Protein AF-A0A9E3Z781-F1 (afdb_monomer)

Radius of gyration: 11.81 Å; Cα contacts (8 Å, |Δi|>4): 98; chains: 1; bounding box: 23×34×32 Å

Sequence (80 aa):
ETREAVGLHEQHLAIAREIGDRRGEGIALYNGGDKLAKLGKTEEAAGRVREALAVFRAIESPHAATAAAWLRERGVAVEG

Nearest PDB structures (foldseek):
  2n8i-assembly1_A  TM=9.199E-01  e=1.266E-02  synthetic construct
  6hc2-assembly1_C  TM=9.534E-01  e=2.773E-02  Homo sapiens
  3sf4-assembly1_A  TM=9.424E-01  e=4.339E-02  Homo sapiens
  4i1a-assembly3_A  TM=9.253E-01  e=1.406E-01  Bacillus subtilis subsp. subtilis str. 168
  4i1a-assembly3_B 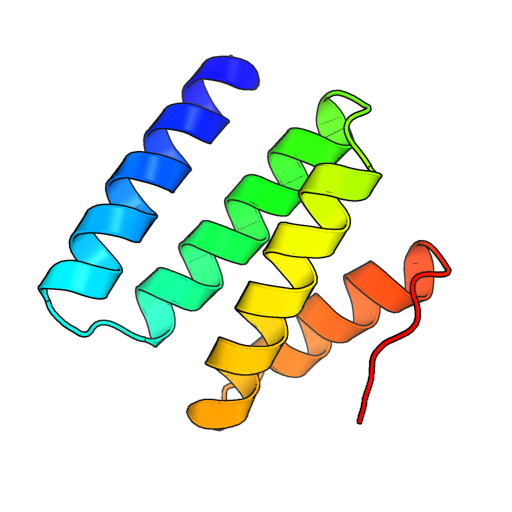 TM=9.378E-01  e=2.328E-01  Bacillus subtilis subsp. subtilis str. 168

Solvent-accessible surface area (backbone atoms only — not comparable to full-atom values): 4105 Å² total; per-residue (Å²): 110,64,72,56,51,36,55,5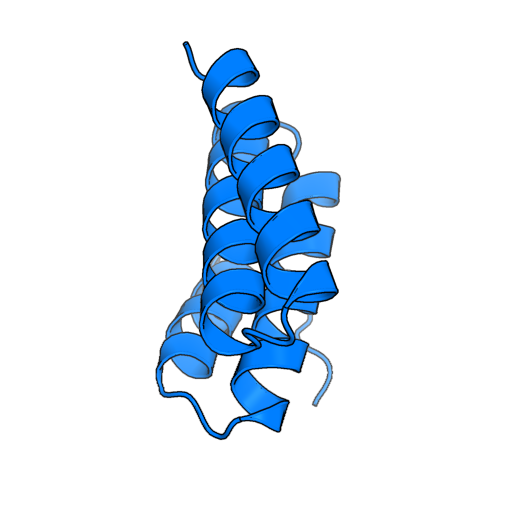2,24,49,54,47,28,52,51,18,59,75,73,63,36,56,68,51,27,20,51,20,26,36,53,29,13,56,42,31,40,77,70,70,38,48,69,65,11,50,53,29,24,50,51,15,24,54,42,20,54,77,67,73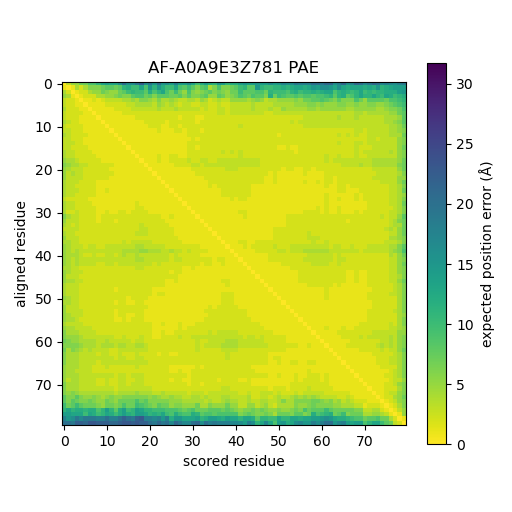,38,76,63,24,57,56,34,49,48,58,33,51,80,69,74,42,85,76,86,130

pLDDT: mean 93.54, std 8.05, range [54.09, 98.38]

Mean predicted aligned error: 3.06 Å

Foldseek 3Di:
DLVVLLVVLVVQLVVCVVVVVLLSNLVSLQSSLVSCVVVVNNVSSLVSLLVSLVSCVVVVHPCNVVSVVVCVVVVHDRDD

Structure (mmCIF, N/CA/C/O backbone):
data_AF-A0A9E3Z781-F1
#
_entry.id   AF-A0A9E3Z781-F1
#
loop_
_atom_site.group_PDB
_atom_site.id
_atom_site.type_symbol
_atom_site.label_atom_id
_atom_site.label_alt_id
_atom_site.label_comp_id
_atom_site.label_asym_id
_atom_site.label_entity_id
_atom_site.label_seq_id
_atom_site.pdbx_PDB_ins_code
_atom_site.Cartn_x
_atom_site.Cartn_y
_atom_site.Cartn_z
_atom_site.occupancy
_atom_site.B_iso_or_equiv
_atom_site.auth_seq_id
_atom_site.auth_comp_id
_atom_site.auth_asym_id
_atom_site.auth_atom_id
_atom_site.pdbx_PDB_model_num
ATOM 1 N N . GLU A 1 1 ? -8.164 18.952 0.536 1.00 65.19 1 GLU A N 1
ATOM 2 C CA . GLU A 1 1 ? -6.811 18.354 0.542 1.00 65.19 1 GLU A CA 1
ATOM 3 C C . GLU A 1 1 ? -6.822 16.822 0.655 1.00 65.19 1 GLU A C 1
ATOM 5 O O . GLU A 1 1 ? -6.565 16.168 -0.345 1.00 65.19 1 GLU A O 1
ATOM 10 N N . THR A 1 2 ? -7.201 16.189 1.777 1.00 73.94 2 THR A N 1
ATOM 11 C CA . THR A 1 2 ? -7.116 14.706 1.901 1.00 73.94 2 THR A CA 1
ATOM 12 C C . THR A 1 2 ? -8.001 13.925 0.916 1.00 73.94 2 THR A C 1
ATOM 14 O O . THR A 1 2 ? -7.589 12.882 0.420 1.00 73.94 2 THR A O 1
ATOM 17 N N . ARG A 1 3 ? -9.198 14.432 0.585 1.00 74.19 3 ARG A N 1
ATOM 18 C CA . ARG A 1 3 ? -10.096 13.805 -0.409 1.00 74.19 3 ARG A CA 1
ATOM 19 C C . ARG A 1 3 ? -9.557 13.905 -1.843 1.00 74.19 3 ARG A C 1
ATOM 21 O O . ARG A 1 3 ? -9.739 12.985 -2.626 1.00 74.19 3 ARG A O 1
ATOM 28 N N . GLU A 1 4 ? -8.864 14.991 -2.162 1.00 82.25 4 GLU A N 1
ATOM 29 C CA . GLU A 1 4 ? -8.225 15.196 -3.467 1.00 82.25 4 GLU A CA 1
ATOM 30 C C . GLU A 1 4 ? -7.016 14.267 -3.639 1.00 82.25 4 GLU A C 1
ATOM 32 O O . GLU A 1 4 ? -6.852 13.645 -4.685 1.00 82.25 4 GLU A O 1
ATOM 37 N N . ALA A 1 5 ? -6.244 14.054 -2.566 1.00 83.81 5 ALA A N 1
ATOM 38 C CA . ALA A 1 5 ? -5.153 13.082 -2.555 1.00 83.81 5 ALA A CA 1
ATOM 39 C C . ALA A 1 5 ? -5.628 11.644 -2.839 1.00 83.81 5 ALA A C 1
ATOM 41 O O . ALA A 1 5 ? -4.930 10.896 -3.518 1.00 83.81 5 ALA A O 1
ATOM 42 N N . VAL A 1 6 ? -6.823 11.256 -2.371 1.00 87.75 6 VAL A N 1
ATOM 43 C CA . VAL A 1 6 ? -7.409 9.943 -2.702 1.00 87.75 6 VAL A CA 1
ATOM 44 C C . VAL A 1 6 ? -7.657 9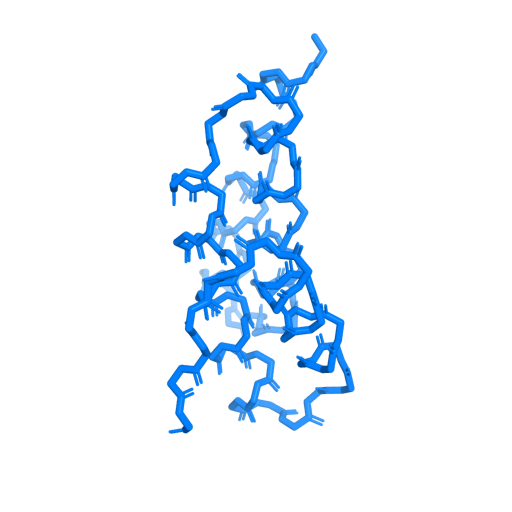.824 -4.210 1.00 87.75 6 VAL A C 1
ATOM 46 O O . VAL A 1 6 ? -7.254 8.827 -4.803 1.00 87.75 6 VAL A O 1
ATOM 49 N N . GLY A 1 7 ? -8.221 10.858 -4.841 1.00 90.19 7 GLY A N 1
ATOM 50 C CA . GLY A 1 7 ? -8.455 10.875 -6.290 1.00 90.19 7 GLY A CA 1
ATOM 51 C C . GLY A 1 7 ? -7.165 10.843 -7.122 1.00 90.19 7 GLY A C 1
ATOM 52 O O . GLY A 1 7 ? -7.122 10.213 -8.177 1.00 90.19 7 GLY A O 1
ATOM 53 N N . LEU A 1 8 ? -6.085 11.467 -6.642 1.00 93.31 8 LEU A N 1
ATOM 54 C CA . LEU A 1 8 ? -4.765 11.379 -7.281 1.00 93.31 8 LEU A CA 1
ATOM 55 C C . LEU A 1 8 ? -4.173 9.967 -7.178 1.00 93.31 8 LEU A C 1
ATOM 57 O O . LEU A 1 8 ? -3.612 9.455 -8.146 1.00 93.31 8 LEU A O 1
ATOM 61 N N . HIS A 1 9 ? -4.319 9.310 -6.026 1.00 93.25 9 HIS A N 1
ATOM 62 C CA . HIS A 1 9 ? -3.872 7.927 -5.857 1.00 93.25 9 HIS A CA 1
ATOM 63 C C . HIS A 1 9 ? -4.707 6.936 -6.682 1.00 93.25 9 HIS A C 1
ATOM 65 O O . HIS A 1 9 ? -4.165 5.936 -7.141 1.00 93.25 9 HIS A O 1
ATOM 71 N N . GLU A 1 10 ? -5.982 7.227 -6.939 1.00 94.69 10 GLU A N 1
ATOM 72 C CA . GLU A 1 10 ? -6.834 6.445 -7.845 1.00 94.69 10 GLU A CA 1
ATOM 73 C C . GLU A 1 10 ? -6.411 6.557 -9.307 1.00 94.69 10 GLU A C 1
ATOM 75 O O . GLU A 1 10 ? -6.316 5.541 -9.992 1.00 94.69 10 GLU A O 1
ATOM 80 N N . GLN A 1 11 ? -6.081 7.763 -9.768 1.00 96.50 11 GLN A N 1
ATOM 81 C CA . GLN A 1 11 ? -5.528 7.960 -11.110 1.00 96.50 11 GLN A CA 1
ATOM 82 C C . GLN A 1 11 ? -4.175 7.260 -11.262 1.00 96.50 11 GLN A C 1
ATOM 84 O O . GLN A 1 11 ? -3.953 6.549 -12.240 1.00 96.50 11 GLN A O 1
ATOM 89 N N . HIS A 1 12 ? -3.292 7.394 -10.267 1.00 97.00 12 HIS A N 1
ATOM 90 C CA . HIS A 1 12 ? -2.014 6.683 -10.257 1.00 97.00 12 HIS A CA 1
ATOM 91 C C . HIS A 1 12 ? -2.212 5.162 -10.304 1.00 97.00 12 HIS A C 1
ATOM 93 O O . HIS A 1 12 ? -1.545 4.486 -11.082 1.00 97.00 12 HIS A O 1
ATOM 99 N N . LEU A 1 13 ? -3.159 4.629 -9.526 1.00 97.44 13 LEU A N 1
ATOM 100 C CA . LEU A 1 13 ? -3.499 3.209 -9.530 1.00 97.44 13 LEU A CA 1
ATOM 101 C C . LEU A 1 13 ? -3.980 2.735 -10.908 1.00 97.44 13 LEU A C 1
ATOM 103 O O . LEU A 1 13 ? -3.546 1.683 -11.372 1.00 97.44 13 LEU A O 1
ATOM 107 N N . ALA A 1 14 ? -4.858 3.502 -11.557 1.00 98.00 14 ALA A N 1
ATOM 108 C CA . ALA A 1 14 ? -5.374 3.170 -12.881 1.00 98.00 14 ALA A CA 1
ATOM 109 C C . ALA A 1 14 ? -4.246 3.090 -13.919 1.00 98.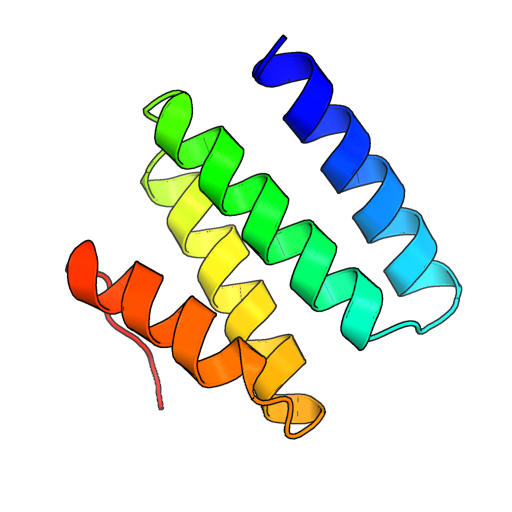00 14 ALA A C 1
ATOM 111 O O . ALA A 1 14 ? -4.120 2.076 -14.602 1.00 98.00 14 ALA A O 1
ATOM 112 N N . ILE A 1 15 ? -3.375 4.103 -13.960 1.00 97.81 15 ILE A N 1
ATOM 113 C CA . ILE A 1 15 ? -2.234 4.150 -14.885 1.00 97.81 15 ILE A CA 1
ATOM 114 C C . ILE A 1 15 ? -1.262 3.003 -14.604 1.00 97.81 15 ILE A C 1
ATOM 116 O O . ILE A 1 15 ? -0.862 2.300 -15.527 1.00 97.81 15 ILE A O 1
ATOM 120 N N . ALA A 1 16 ? -0.903 2.776 -13.336 1.00 98.06 16 ALA A N 1
ATOM 121 C CA . ALA A 1 16 ? 0.032 1.721 -12.959 1.00 98.06 16 ALA A CA 1
ATOM 122 C C . ALA A 1 16 ? -0.472 0.331 -13.382 1.00 98.06 16 ALA A C 1
ATOM 124 O O . ALA A 1 16 ? 0.303 -0.483 -13.878 1.00 98.06 16 ALA A O 1
ATOM 125 N N . ARG A 1 17 ? -1.782 0.077 -13.263 1.00 97.81 17 ARG A N 1
ATOM 126 C CA . ARG A 1 17 ? -2.410 -1.155 -13.761 1.00 97.81 17 ARG A CA 1
ATOM 127 C C . ARG A 1 17 ? -2.397 -1.250 -15.278 1.00 97.81 17 ARG A C 1
ATOM 129 O O . ARG A 1 17 ? -2.073 -2.311 -15.801 1.00 97.81 17 ARG A O 1
ATOM 136 N N . GLU A 1 18 ? -2.733 -0.163 -15.966 1.00 98.31 18 GLU A N 1
ATOM 137 C CA . GLU A 1 18 ? -2.781 -0.109 -17.429 1.00 98.31 18 GLU A CA 1
ATOM 138 C C . GLU A 1 18 ? -1.421 -0.432 -18.058 1.00 98.31 18 GLU A C 1
ATOM 140 O O . GLU A 1 18 ? -1.347 -1.202 -19.013 1.00 98.31 18 GLU A O 1
ATOM 145 N N . ILE A 1 19 ? -0.337 0.095 -17.483 1.00 98.00 19 ILE A N 1
ATOM 146 C CA . ILE A 1 19 ? 1.024 -0.117 -17.999 1.00 98.00 19 ILE A CA 1
ATOM 147 C C . ILE A 1 19 ? 1.727 -1.347 -17.403 1.00 98.00 19 ILE A C 1
ATOM 149 O O . ILE A 1 19 ? 2.857 -1.649 -17.782 1.00 98.00 19 ILE A O 1
ATOM 153 N N . GLY A 1 20 ? 1.098 -2.041 -16.449 1.00 97.19 20 GLY A N 1
ATOM 154 C CA . GLY A 1 20 ? 1.684 -3.193 -15.758 1.00 97.19 20 GLY A CA 1
ATOM 155 C C . GLY A 1 20 ? 2.767 -2.854 -14.721 1.00 97.19 20 GLY A C 1
ATOM 156 O O . GLY A 1 20 ? 3.531 -3.739 -14.329 1.00 97.19 20 GLY A O 1
ATOM 157 N N . ASP A 1 21 ? 2.842 -1.611 -14.236 1.00 98.19 21 ASP A N 1
ATOM 158 C CA . ASP A 1 21 ? 3.730 -1.224 -13.135 1.00 98.19 21 ASP A CA 1
ATOM 159 C C . ASP A 1 21 ? 3.183 -1.722 -11.790 1.00 98.19 21 ASP A C 1
ATOM 161 O O . ASP A 1 21 ? 2.502 -1.026 -11.034 1.00 98.19 21 ASP A O 1
ATOM 165 N N . ARG A 1 22 ? 3.542 -2.961 -11.457 1.00 97.94 22 ARG A N 1
ATOM 166 C CA . ARG A 1 22 ? 3.163 -3.605 -10.195 1.00 97.94 22 ARG A CA 1
ATOM 167 C C . ARG A 1 22 ? 3.707 -2.873 -8.968 1.00 97.94 22 ARG A C 1
ATOM 169 O O . ARG A 1 22 ? 3.063 -2.869 -7.922 1.00 97.94 22 ARG A O 1
ATOM 176 N N . ARG A 1 23 ? 4.882 -2.240 -9.054 1.00 97.88 23 ARG A N 1
ATOM 177 C CA . ARG A 1 23 ? 5.435 -1.491 -7.915 1.00 97.88 23 ARG A CA 1
ATOM 178 C C . ARG A 1 23 ? 4.634 -0.209 -7.694 1.00 97.88 23 ARG A C 1
ATOM 180 O O . ARG A 1 23 ? 4.262 0.066 -6.552 1.00 97.88 23 ARG A O 1
ATOM 187 N N . GLY A 1 24 ? 4.350 0.531 -8.764 1.00 97.94 24 GLY A N 1
ATOM 188 C CA . GLY A 1 24 ? 3.497 1.719 -8.752 1.00 97.94 24 GLY A CA 1
ATOM 189 C C . GLY A 1 24 ? 2.093 1.419 -8.232 1.00 97.94 24 GLY A C 1
ATOM 190 O O . GLY A 1 24 ? 1.603 2.133 -7.358 1.00 97.94 24 GLY A O 1
ATOM 191 N N . GLU A 1 25 ? 1.497 0.302 -8.657 1.00 98.38 25 GLU A N 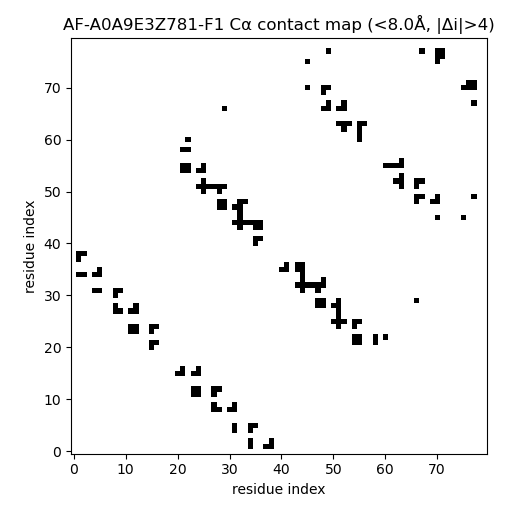1
ATOM 192 C CA . GLU A 1 25 ? 0.191 -0.165 -8.182 1.00 98.38 25 GLU A CA 1
ATOM 193 C C . GLU A 1 25 ? 0.173 -0.347 -6.657 1.00 98.38 25 GLU A C 1
ATOM 195 O O . GLU A 1 25 ? -0.679 0.224 -5.970 1.00 98.38 25 GLU A O 1
ATOM 200 N N . GLY A 1 26 ? 1.144 -1.083 -6.103 1.00 98.19 26 GLY A N 1
ATOM 201 C CA . GLY A 1 26 ? 1.238 -1.290 -4.657 1.00 98.19 26 GLY A CA 1
ATOM 202 C C . GLY A 1 26 ? 1.433 0.019 -3.883 1.00 98.19 26 GLY A C 1
ATOM 203 O O . GLY A 1 26 ? 0.818 0.225 -2.834 1.00 98.19 26 GLY A O 1
ATOM 204 N N . ILE A 1 27 ? 2.244 0.944 -4.412 1.00 97.94 27 ILE A N 1
ATOM 205 C CA . ILE A 1 27 ? 2.472 2.265 -3.804 1.00 97.94 27 ILE A CA 1
ATOM 206 C C . ILE A 1 27 ? 1.189 3.106 -3.821 1.00 97.94 27 ILE A C 1
ATOM 208 O O . ILE A 1 27 ? 0.855 3.737 -2.814 1.00 97.94 27 ILE A O 1
ATOM 212 N N . ALA A 1 28 ? 0.457 3.115 -4.937 1.00 98.00 28 ALA A N 1
ATOM 213 C CA . ALA A 1 28 ? -0.801 3.842 -5.077 1.00 98.00 28 ALA A CA 1
ATOM 214 C C . ALA A 1 28 ? -1.851 3.344 -4.074 1.00 98.00 28 ALA A C 1
ATOM 216 O O . ALA A 1 28 ? -2.474 4.147 -3.376 1.00 98.00 28 ALA A O 1
ATOM 217 N N . LEU A 1 29 ? -1.992 2.021 -3.954 1.00 98.25 29 LEU A N 1
ATOM 218 C CA . LEU A 1 29 ? -2.906 1.371 -3.018 1.00 98.25 29 LEU A CA 1
ATOM 219 C C . LEU A 1 29 ? -2.559 1.686 -1.560 1.00 98.25 29 LEU A C 1
ATOM 221 O O . LEU A 1 29 ? -3.434 2.115 -0.806 1.00 98.25 29 LEU A O 1
ATOM 225 N N . TYR A 1 30 ? -1.290 1.534 -1.169 1.00 97.81 30 TYR A N 1
ATOM 226 C CA . TYR A 1 30 ? -0.849 1.809 0.201 1.00 97.81 30 TYR A CA 1
ATOM 227 C C . TYR A 1 30 ? -1.077 3.276 0.584 1.00 97.81 30 TYR A C 1
ATOM 229 O O . TYR A 1 30 ? -1.701 3.568 1.606 1.00 97.81 30 TYR A O 1
ATOM 237 N N . ASN A 1 31 ? -0.633 4.207 -0.265 1.00 96.31 31 ASN A N 1
ATOM 238 C CA . ASN A 1 31 ? -0.765 5.636 0.007 1.00 96.31 31 ASN A CA 1
ATOM 239 C C . ASN A 1 31 ? -2.234 6.077 0.014 1.00 96.31 31 ASN A C 1
ATOM 241 O O . ASN A 1 31 ? -2.644 6.819 0.905 1.00 96.31 31 ASN A O 1
ATOM 245 N N . GLY A 1 32 ? -3.046 5.581 -0.925 1.00 96.50 32 GLY A N 1
ATOM 246 C CA . GLY A 1 32 ? -4.491 5.807 -0.935 1.00 96.50 32 GLY A CA 1
ATOM 247 C C . GLY A 1 32 ? -5.169 5.284 0.333 1.00 96.50 32 GLY A C 1
ATOM 248 O O . GLY A 1 32 ? -5.995 5.983 0.922 1.00 96.50 32 GLY A O 1
ATOM 249 N N . GLY A 1 33 ? -4.775 4.097 0.802 1.00 96.00 33 GLY A N 1
ATOM 250 C CA . GLY A 1 33 ? -5.243 3.522 2.063 1.00 96.00 33 GLY A CA 1
ATOM 251 C C . GLY A 1 33 ? -4.896 4.391 3.275 1.00 96.00 33 GLY A C 1
ATOM 252 O O . GLY A 1 33 ? -5.776 4.712 4.072 1.00 96.00 33 GLY A O 1
ATOM 253 N N . ASP A 1 34 ? -3.656 4.872 3.381 1.00 94.69 34 ASP A N 1
ATOM 254 C CA . ASP A 1 34 ? -3.249 5.787 4.455 1.00 94.69 34 ASP A CA 1
ATOM 255 C C . ASP A 1 34 ? -4.079 7.087 4.467 1.00 94.69 34 ASP A C 1
ATOM 257 O O . ASP A 1 34 ? -4.513 7.546 5.529 1.00 94.69 34 ASP A O 1
ATOM 261 N N . LYS A 1 35 ? -4.381 7.664 3.292 1.00 95.06 35 LYS A N 1
ATOM 262 C CA . LYS A 1 35 ? -5.256 8.849 3.201 1.00 95.06 35 LYS A CA 1
ATOM 263 C C . LYS A 1 35 ? -6.691 8.552 3.629 1.00 95.06 35 LYS A C 1
ATOM 265 O O . LYS A 1 35 ? -7.293 9.383 4.306 1.00 95.06 35 LYS A O 1
ATOM 270 N N . LEU A 1 36 ? -7.234 7.385 3.284 1.00 94.38 36 LEU A N 1
ATOM 271 C CA . LEU A 1 36 ? -8.568 6.972 3.727 1.00 94.38 36 LEU A CA 1
ATOM 272 C C . LEU A 1 36 ? -8.638 6.780 5.244 1.00 94.38 36 LEU A C 1
ATOM 274 O O . LEU A 1 36 ? -9.590 7.242 5.870 1.00 94.38 36 LEU A O 1
ATOM 278 N N . ALA A 1 37 ? -7.614 6.184 5.856 1.00 94.00 37 ALA A N 1
ATOM 279 C CA . ALA A 1 37 ? -7.561 6.049 7.309 1.00 94.00 37 ALA A CA 1
ATOM 280 C C . ALA A 1 37 ? -7.531 7.418 8.004 1.00 94.00 37 ALA A C 1
A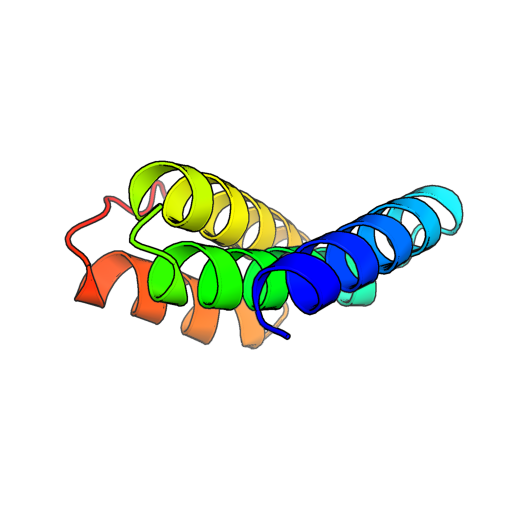TOM 282 O O . ALA A 1 37 ? -8.228 7.618 8.996 1.00 94.00 37 ALA A O 1
ATOM 283 N N . LYS A 1 38 ? -6.816 8.400 7.437 1.00 93.00 38 LYS A N 1
ATOM 284 C CA . LYS A 1 38 ? -6.829 9.799 7.911 1.00 93.00 38 LYS A CA 1
ATOM 285 C C . LYS A 1 38 ? -8.193 10.485 7.774 1.00 93.00 38 LYS A C 1
ATOM 287 O O . LYS A 1 38 ? -8.434 11.482 8.444 1.00 93.00 38 LYS A O 1
ATOM 292 N N . LEU A 1 39 ? -9.083 9.958 6.933 1.00 93.38 39 LEU A N 1
ATOM 293 C CA . LEU A 1 39 ? -10.477 10.394 6.801 1.00 93.38 39 LEU A CA 1
ATOM 294 C C . LEU A 1 39 ? -11.445 9.603 7.700 1.00 93.38 39 LEU A C 1
ATOM 296 O O . LEU A 1 39 ? -12.654 9.778 7.575 1.00 93.38 39 LEU A O 1
ATOM 300 N N . GLY A 1 40 ? -10.946 8.714 8.566 1.00 94.25 40 GLY A N 1
ATOM 301 C CA . GLY A 1 40 ? -11.766 7.838 9.412 1.00 94.25 40 GLY A CA 1
ATOM 302 C C . GLY A 1 40 ? -12.361 6.631 8.679 1.00 94.25 40 GLY A C 1
ATOM 303 O O . GLY A 1 40 ? -13.084 5.841 9.280 1.00 94.25 40 GLY A O 1
ATOM 304 N N . LYS A 1 41 ? -12.039 6.444 7.394 1.00 95.06 41 LYS A N 1
ATOM 305 C CA . LYS A 1 41 ? -12.509 5.327 6.562 1.00 95.06 41 LYS A CA 1
ATOM 306 C C . LYS A 1 41 ? -11.607 4.103 6.730 1.00 95.06 41 LYS A C 1
ATOM 308 O O . LYS A 1 41 ? -10.961 3.646 5.788 1.00 95.06 41 LYS A O 1
ATOM 313 N N . THR A 1 42 ? -11.512 3.607 7.960 1.00 93.69 42 THR A N 1
ATOM 314 C CA . THR A 1 42 ? -10.534 2.579 8.349 1.00 93.69 42 THR A CA 1
ATOM 315 C C . THR A 1 42 ? -10.739 1.247 7.623 1.00 93.69 42 THR A C 1
ATOM 317 O O . THR A 1 42 ? -9.759 0.616 7.235 1.00 93.69 42 THR A O 1
ATOM 320 N N . GLU A 1 43 ? -11.984 0.831 7.381 1.00 93.88 43 GLU A N 1
ATOM 321 C CA . GLU A 1 43 ? -12.275 -0.419 6.662 1.00 93.88 43 GLU A CA 1
ATOM 322 C C . GLU A 1 43 ? -11.873 -0.344 5.182 1.00 93.88 43 GLU A C 1
ATOM 324 O O . GLU A 1 43 ? -11.174 -1.230 4.685 1.00 93.88 43 GLU A O 1
ATOM 329 N N . GLU A 1 44 ? -12.234 0.747 4.494 1.00 94.81 44 GLU A N 1
ATOM 330 C CA . GLU A 1 44 ? -11.827 0.992 3.101 1.00 94.81 44 GLU A CA 1
ATOM 331 C C . GLU A 1 44 ? -10.294 1.068 2.983 1.00 94.81 44 GLU A C 1
ATOM 333 O O . GLU A 1 44 ? -9.695 0.501 2.066 1.00 94.81 44 GLU A O 1
ATOM 338 N N . ALA A 1 45 ? -9.640 1.724 3.948 1.00 96.12 45 ALA A N 1
ATOM 339 C CA . ALA A 1 45 ? -8.186 1.795 4.030 1.00 96.12 45 ALA A CA 1
ATOM 340 C C . ALA A 1 45 ? -7.545 0.410 4.176 1.00 96.12 45 ALA A C 1
ATOM 342 O O . ALA A 1 45 ? -6.603 0.086 3.453 1.00 96.12 45 ALA A O 1
ATOM 343 N N . ALA A 1 46 ? -8.075 -0.422 5.075 1.00 96.50 46 ALA A N 1
ATOM 344 C CA . ALA A 1 46 ? -7.583 -1.775 5.294 1.00 96.50 46 ALA A CA 1
ATOM 345 C C . ALA A 1 46 ? -7.719 -2.650 4.043 1.00 96.50 46 ALA A C 1
ATOM 347 O O . ALA A 1 46 ? -6.804 -3.418 3.746 1.00 96.50 46 ALA A O 1
ATOM 348 N N . GLY A 1 47 ? -8.812 -2.501 3.287 1.00 96.25 47 GLY A N 1
ATOM 349 C CA . GLY A 1 47 ? -8.980 -3.145 1.983 1.00 96.25 47 GLY A CA 1
ATOM 350 C C . GLY A 1 47 ? -7.859 -2.776 1.010 1.00 96.25 47 GLY A C 1
ATOM 351 O O . GLY A 1 47 ? -7.184 -3.663 0.487 1.00 96.25 47 GLY A O 1
ATOM 352 N N . ARG A 1 48 ? -7.584 -1.475 0.848 1.00 96.56 48 ARG A N 1
ATOM 353 C CA . ARG A 1 48 ? -6.511 -0.989 -0.037 1.00 96.56 48 ARG A CA 1
ATOM 354 C C . ARG A 1 48 ? -5.123 -1.450 0.392 1.00 96.56 48 ARG A C 1
ATOM 356 O O . ARG A 1 48 ? -4.327 -1.862 -0.445 1.00 96.56 48 ARG A O 1
ATOM 363 N N . VAL A 1 49 ? -4.821 -1.418 1.688 1.00 97.62 49 VAL A N 1
ATOM 364 C CA . VAL A 1 49 ? -3.507 -1.848 2.189 1.00 97.62 49 VAL A CA 1
ATOM 365 C C . VAL A 1 49 ? -3.327 -3.368 2.069 1.00 97.62 49 VAL A C 1
ATOM 367 O O . VAL A 1 49 ? -2.217 -3.818 1.783 1.00 97.62 49 VAL A O 1
ATOM 370 N N . ARG A 1 50 ? -4.394 -4.172 2.201 1.00 97.50 50 ARG A N 1
ATOM 371 C CA . ARG A 1 50 ? -4.350 -5.619 1.908 1.00 97.50 50 ARG A CA 1
ATOM 372 C C . ARG A 1 50 ? -4.027 -5.896 0.444 1.00 97.50 50 ARG A C 1
ATOM 374 O O . ARG A 1 50 ? -3.185 -6.741 0.152 1.00 97.50 50 ARG A O 1
ATOM 381 N N . GLU A 1 51 ? -4.651 -5.160 -0.466 1.00 97.50 51 GLU A N 1
ATOM 382 C CA . GLU A 1 51 ? -4.368 -5.282 -1.894 1.00 97.50 51 GLU A CA 1
ATOM 383 C C . GLU A 1 51 ? -2.925 -4.857 -2.215 1.00 97.50 51 GLU A C 1
ATOM 385 O O . GLU A 1 51 ? -2.206 -5.582 -2.902 1.00 97.50 51 GLU A O 1
ATOM 390 N N . ALA A 1 52 ? -2.450 -3.754 -1.621 1.00 98.00 52 ALA A N 1
ATOM 391 C CA . ALA A 1 52 ? -1.055 -3.326 -1.728 1.00 98.00 52 ALA A CA 1
ATOM 392 C C . ALA A 1 52 ? -0.085 -4.417 -1.255 1.00 98.00 52 ALA A C 1
ATOM 394 O O . ALA A 1 52 ? 0.914 -4.697 -1.916 1.00 98.00 52 ALA A O 1
ATOM 395 N N . LEU A 1 53 ? -0.388 -5.060 -0.124 1.00 97.81 53 LEU A N 1
ATOM 396 C CA . LEU A 1 53 ? 0.412 -6.157 0.405 1.00 97.81 53 LEU A CA 1
ATOM 397 C C . LEU A 1 53 ? 0.478 -7.337 -0.570 1.00 97.81 53 LEU A C 1
ATOM 399 O O . LEU A 1 53 ? 1.567 -7.860 -0.798 1.00 97.81 53 LEU A O 1
ATOM 403 N N . ALA A 1 54 ? -0.653 -7.747 -1.147 1.00 97.31 54 ALA A N 1
ATOM 404 C CA . ALA A 1 54 ? -0.691 -8.836 -2.120 1.00 97.31 54 ALA A CA 1
ATOM 405 C C . ALA A 1 54 ? 0.173 -8.515 -3.349 1.00 97.31 54 ALA A C 1
ATOM 407 O O . ALA A 1 54 ? 0.970 -9.347 -3.787 1.00 97.31 54 ALA A O 1
ATOM 408 N N . VAL A 1 55 ? 0.086 -7.282 -3.855 1.00 97.81 55 VAL A N 1
ATOM 409 C CA . VAL A 1 55 ? 0.917 -6.803 -4.965 1.00 97.81 55 VAL A CA 1
ATOM 410 C C . VAL A 1 55 ? 2.399 -6.829 -4.592 1.00 97.81 55 VAL A C 1
ATOM 412 O O . VAL A 1 55 ? 3.201 -7.377 -5.345 1.00 97.81 55 VAL A O 1
ATOM 415 N N . PHE A 1 56 ? 2.772 -6.297 -3.424 1.00 98.19 56 PHE A N 1
ATOM 416 C CA . PHE A 1 56 ? 4.164 -6.280 -2.976 1.00 98.19 56 PHE A CA 1
ATOM 417 C C . PHE A 1 56 ? 4.734 -7.678 -2.742 1.00 98.19 56 PHE A C 1
ATOM 419 O O . PHE A 1 56 ? 5.890 -7.903 -3.088 1.00 98.19 56 PHE A O 1
ATOM 426 N N . ARG A 1 57 ? 3.942 -8.615 -2.209 1.00 97.25 57 ARG A N 1
ATOM 427 C CA . ARG A 1 57 ? 4.344 -10.023 -2.072 1.00 97.25 57 ARG A CA 1
ATOM 428 C C . ARG A 1 57 ? 4.592 -10.669 -3.431 1.00 97.25 57 ARG A C 1
ATOM 430 O O . ARG A 1 57 ? 5.614 -11.320 -3.599 1.00 97.25 57 ARG A O 1
ATOM 437 N N . ALA A 1 58 ? 3.708 -10.438 -4.403 1.00 97.44 58 ALA A N 1
ATOM 438 C CA . ALA A 1 58 ? 3.831 -11.008 -5.745 1.00 97.44 58 ALA A CA 1
ATOM 439 C C . ALA A 1 58 ? 5.102 -10.562 -6.491 1.00 97.44 58 ALA A C 1
ATOM 441 O O . ALA A 1 58 ? 5.545 -11.256 -7.399 1.00 97.44 58 ALA A O 1
ATOM 442 N N . ILE A 1 59 ? 5.680 -9.414 -6.120 1.00 97.50 59 ILE A N 1
ATOM 443 C CA . ILE A 1 59 ? 6.925 -8.889 -6.705 1.00 97.50 59 ILE A CA 1
ATOM 444 C C . ILE A 1 59 ? 8.118 -8.941 -5.740 1.00 97.50 59 ILE A C 1
ATOM 446 O O . ILE A 1 59 ? 9.106 -8.244 -5.966 1.00 97.50 59 ILE A O 1
ATOM 450 N N . GLU A 1 60 ? 7.995 -9.678 -4.631 1.00 97.62 60 GLU A N 1
ATOM 451 C CA . GLU A 1 60 ? 9.030 -9.815 -3.592 1.00 97.62 60 GLU A CA 1
ATOM 452 C C . GLU A 1 60 ? 9.573 -8.461 -3.081 1.00 97.62 60 GLU A C 1
ATOM 454 O O . GLU A 1 60 ? 10.745 -8.293 -2.746 1.00 97.62 60 GLU A O 1
ATOM 459 N N . SER A 1 61 ? 8.704 -7.448 -3.023 1.00 97.62 61 SER A N 1
ATOM 460 C CA . SER A 1 61 ? 9.073 -6.096 -2.610 1.00 97.62 61 SER A CA 1
ATOM 461 C C . SER A 1 61 ? 9.183 -5.992 -1.085 1.00 97.62 61 SER A C 1
ATOM 463 O O . SER A 1 61 ? 8.259 -6.400 -0.373 1.00 97.62 61 SER A O 1
ATOM 465 N N . PRO A 1 62 ? 10.221 -5.315 -0.550 1.00 95.50 62 PRO A N 1
ATOM 466 C CA . PRO A 1 62 ? 10.350 -5.079 0.891 1.00 95.50 62 PRO A CA 1
ATOM 467 C C . PRO A 1 62 ? 9.204 -4.229 1.465 1.00 95.50 62 PRO A C 1
ATOM 469 O O . PRO A 1 62 ? 8.928 -4.285 2.662 1.00 95.50 62 PRO A O 1
ATOM 472 N N . HIS A 1 63 ? 8.474 -3.496 0.615 1.00 95.75 63 HIS A N 1
ATOM 473 C CA . HIS A 1 63 ? 7.291 -2.724 1.010 1.00 95.75 63 HIS A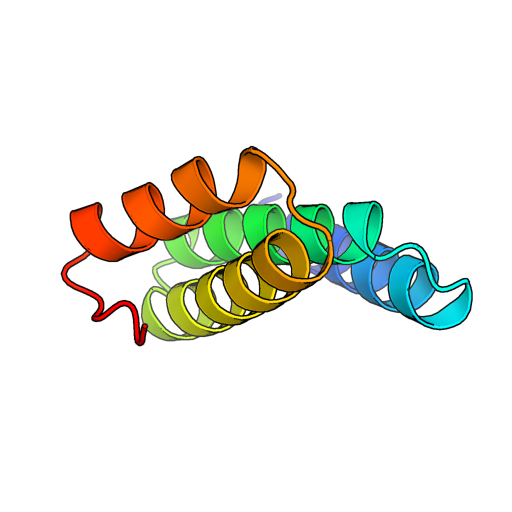 CA 1
ATOM 474 C C . HIS A 1 63 ? 6.150 -3.610 1.540 1.00 95.75 63 HIS A C 1
ATOM 476 O O . HIS A 1 63 ? 5.267 -3.114 2.242 1.00 95.75 63 HIS A O 1
ATOM 482 N N . ALA A 1 64 ? 6.181 -4.923 1.277 1.00 96.88 64 ALA A N 1
ATOM 483 C CA . ALA A 1 64 ? 5.264 -5.881 1.887 1.00 96.88 64 ALA A CA 1
ATOM 484 C C . ALA A 1 64 ? 5.341 -5.841 3.424 1.00 96.88 64 ALA A C 1
ATOM 486 O O . ALA A 1 64 ? 4.313 -5.914 4.095 1.00 96.88 64 ALA A O 1
ATOM 487 N N . ALA A 1 65 ? 6.536 -5.660 3.998 1.00 96.06 65 ALA A N 1
ATOM 488 C CA . ALA A 1 65 ? 6.699 -5.559 5.447 1.00 96.06 65 ALA A CA 1
ATOM 489 C C . ALA A 1 65 ? 5.984 -4.321 6.012 1.00 96.06 65 ALA A C 1
ATOM 491 O O . ALA A 1 65 ? 5.310 -4.417 7.036 1.00 96.06 65 ALA A O 1
ATOM 492 N N . THR A 1 66 ? 6.066 -3.188 5.310 1.00 96.38 66 THR A N 1
ATOM 493 C CA . THR A 1 66 ? 5.387 -1.940 5.683 1.00 96.38 66 THR A CA 1
ATOM 494 C C . THR A 1 66 ? 3.867 -2.084 5.621 1.00 96.38 66 THR A C 1
ATOM 496 O O . THR A 1 66 ? 3.182 -1.742 6.583 1.00 96.38 66 THR A O 1
ATOM 499 N N . ALA A 1 67 ? 3.329 -2.646 4.534 1.00 96.31 67 ALA A N 1
ATOM 500 C CA . ALA A 1 67 ? 1.889 -2.870 4.403 1.00 96.31 67 ALA A CA 1
ATOM 501 C C . ALA A 1 67 ? 1.363 -3.853 5.468 1.00 96.31 67 ALA A C 1
ATOM 503 O O . ALA A 1 67 ? 0.316 -3.623 6.070 1.00 96.31 67 ALA A O 1
ATOM 504 N N . ALA A 1 68 ? 2.119 -4.914 5.769 1.00 96.38 68 ALA A N 1
ATOM 505 C CA . ALA A 1 68 ? 1.766 -5.859 6.824 1.00 96.38 68 ALA A CA 1
ATOM 506 C C . ALA A 1 68 ? 1.821 -5.226 8.225 1.00 96.38 68 ALA A C 1
ATOM 508 O O . ALA A 1 68 ? 0.935 -5.481 9.039 1.00 96.38 68 ALA A O 1
ATOM 509 N N . ALA A 1 69 ? 2.830 -4.399 8.518 1.00 96.50 69 ALA A N 1
ATOM 510 C CA . ALA A 1 69 ? 2.924 -3.674 9.785 1.00 96.50 69 ALA A CA 1
ATOM 511 C C . ALA A 1 69 ? 1.724 -2.739 9.977 1.00 96.50 69 ALA A C 1
ATOM 513 O O . ALA A 1 69 ? 1.066 -2.802 11.013 1.00 96.50 69 ALA A O 1
ATOM 514 N N . TRP A 1 70 ? 1.363 -1.979 8.939 1.00 96.25 70 TRP A N 1
ATOM 515 C CA . TRP A 1 70 ? 0.213 -1.076 8.966 1.00 96.25 70 TRP A CA 1
ATOM 516 C C . TRP A 1 70 ? -1.093 -1.789 9.353 1.00 96.25 70 TRP A C 1
ATOM 518 O O . TRP A 1 70 ? -1.872 -1.259 10.150 1.00 96.25 70 TRP A O 1
ATOM 528 N N . LEU A 1 71 ? -1.327 -2.993 8.807 1.00 95.94 71 LEU A N 1
ATOM 529 C CA . LEU A 1 71 ? -2.514 -3.809 9.097 1.00 95.94 71 LEU A CA 1
ATOM 530 C C . LEU A 1 71 ? -2.493 -4.350 10.531 1.00 95.94 71 LEU A C 1
ATOM 532 O O . LEU A 1 71 ? -3.496 -4.244 11.238 1.00 95.94 71 LEU A O 1
ATOM 536 N N . ARG A 1 72 ? -1.343 -4.870 10.981 1.00 95.19 72 ARG A N 1
ATOM 537 C CA . ARG A 1 72 ? -1.170 -5.403 12.343 1.00 95.19 72 ARG A CA 1
ATOM 538 C C . ARG A 1 72 ? -1.379 -4.334 13.409 1.00 95.19 72 ARG A C 1
ATOM 540 O O . ARG A 1 72 ? -2.085 -4.587 14.378 1.00 95.19 72 ARG A O 1
ATOM 547 N N . GLU A 1 73 ? 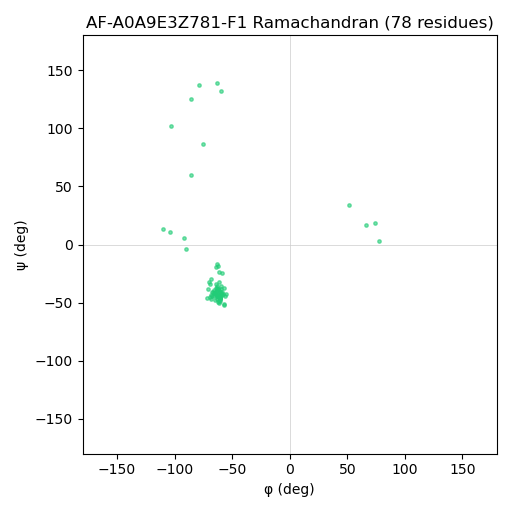-0.828 -3.138 13.206 1.00 94.12 73 GLU A N 1
ATOM 548 C CA . GLU A 1 73 ? -1.009 -1.990 14.109 1.00 94.12 73 GLU A CA 1
ATOM 549 C C . GLU A 1 73 ? -2.481 -1.598 14.286 1.00 94.12 73 GLU A C 1
ATOM 551 O O . GLU A 1 73 ? -2.851 -1.009 15.297 1.00 94.12 73 GLU A O 1
ATOM 556 N N . ARG A 1 74 ? -3.333 -1.934 13.313 1.00 92.25 74 ARG A N 1
ATOM 557 C CA . ARG A 1 74 ? -4.773 -1.641 13.315 1.00 92.25 74 ARG A CA 1
ATOM 558 C C . ARG A 1 74 ? -5.634 -2.861 13.639 1.00 92.25 74 ARG A C 1
ATOM 560 O O . ARG A 1 74 ? -6.846 -2.804 13.460 1.00 92.25 74 ARG A O 1
ATOM 567 N N . GLY A 1 75 ? -5.028 -3.961 14.093 1.00 92.06 75 GLY A N 1
ATOM 568 C CA . GLY A 1 75 ? -5.737 -5.193 14.450 1.00 92.06 75 GLY A CA 1
ATOM 569 C C . GLY A 1 75 ? -6.391 -5.908 13.263 1.00 92.06 75 GLY A C 1
ATOM 570 O O . GLY A 1 75 ? -7.256 -6.757 13.460 1.00 92.06 75 GLY A O 1
ATOM 571 N N . VAL A 1 76 ? -6.002 -5.577 12.029 1.00 90.19 76 VAL A N 1
ATOM 572 C CA . VAL A 1 76 ? -6.526 -6.222 10.823 1.00 90.19 76 VAL A CA 1
ATOM 573 C C . VAL A 1 76 ? -5.714 -7.483 10.550 1.00 90.19 76 VAL A C 1
ATOM 575 O O . VAL A 1 76 ? -4.490 -7.427 10.418 1.00 90.19 76 VAL A O 1
ATOM 578 N N . ALA A 1 77 ? -6.401 -8.620 10.430 1.00 84.12 77 ALA A N 1
ATOM 579 C CA . ALA A 1 77 ? -5.766 -9.883 10.083 1.00 84.12 77 ALA A CA 1
ATOM 580 C C . ALA A 1 77 ? -5.076 -9.789 8.714 1.00 84.12 77 ALA A C 1
ATOM 582 O O . ALA A 1 77 ? -5.644 -9.301 7.732 1.00 84.12 77 ALA A O 1
ATOM 583 N N . VAL A 1 78 ? -3.833 -10.259 8.672 1.00 77.56 78 VAL A N 1
ATOM 584 C CA . VAL A 1 78 ? -3.049 -10.374 7.449 1.00 77.56 78 VAL A CA 1
ATOM 585 C C . VAL A 1 78 ? -3.074 -11.843 7.063 1.00 77.56 78 VAL A C 1
ATOM 587 O O . VAL A 1 78 ? -2.385 -12.643 7.693 1.00 77.56 78 VAL A O 1
ATOM 590 N N . GLU A 1 79 ? -3.899 -12.210 6.087 1.00 66.88 79 GLU A N 1
ATOM 591 C CA . GLU A 1 79 ? -3.905 -13.586 5.586 1.00 66.88 79 GLU A CA 1
ATOM 592 C C . GLU A 1 79 ? -2.538 -13.904 4.953 1.00 66.88 79 GLU A C 1
ATOM 594 O O . GLU A 1 79 ? -1.882 -13.027 4.370 1.00 66.88 79 GLU A O 1
ATOM 599 N N . GLY A 1 80 ? -2.051 -15.121 5.209 1.00 54.09 80 GLY A N 1
ATOM 600 C CA . GLY A 1 80 ? -0.710 -15.600 4.858 1.00 54.09 80 GLY A CA 1
ATOM 601 C C . GLY A 1 80 ? -0.533 -15.767 3.365 1.00 54.09 80 GLY A C 1
ATOM 602 O O . GLY A 1 80 ? -1.346 -16.507 2.781 1.00 54.09 80 GLY A O 1
#

Secondary structure (DSSP, 8-state):
-HHHHHHHHHHHHHHHHHTT-HHHHHHHHHHHHHHHHHTT-HHHHHHHHHHHHHHHHHTT-THHHHHHHHHHHTT-----